Protein AF-A0A920M154-F1 (afdb_monomer_lite)

pLDDT: mean 77.94, std 19.0, range [40.56, 96.44]

Sequence (127 aa):
MVYSFGCSLEARLKKLGSHEGFVITILFWFVLGMIGSIPFVLSGITIVDSVFESISGVTTTGATVLTAIEDLPKSLLIYRQLLQWIGGMGLIILVVAIMPSFGIGGSQLFKMDAPGFDSSEKADAHH

Structure (mmCIF, N/CA/C/O backbone):
data_AF-A0A920M154-F1
#
_entry.id   AF-A0A920M154-F1
#
loop_
_atom_site.group_PDB
_atom_site.id
_atom_site.type_symbol
_atom_site.label_atom_id
_atom_site.label_alt_id
_atom_site.label_comp_id
_atom_site.label_asym_id
_atom_site.label_entity_id
_atom_site.label_seq_id
_atom_site.pdbx_PDB_ins_code
_atom_site.Cartn_x
_atom_site.Cartn_y
_atom_site.Cartn_z
_atom_site.occupancy
_atom_site.B_iso_or_equiv
_atom_site.auth_seq_id
_atom_site.auth_comp_id
_atom_site.auth_asym_id
_atom_site.auth_atom_id
_atom_site.pdbx_PDB_model_num
ATOM 1 N N . MET A 1 1 ? 31.863 -12.705 -9.657 1.00 47.53 1 MET A N 1
ATOM 2 C CA . MET A 1 1 ? 30.679 -13.594 -9.575 1.00 47.53 1 MET A CA 1
ATOM 3 C C . MET A 1 1 ? 29.347 -12.839 -9.468 1.00 47.53 1 MET A C 1
ATOM 5 O O . MET A 1 1 ? 28.371 -13.324 -10.014 1.00 47.53 1 MET A O 1
ATOM 9 N N . VAL A 1 2 ? 29.295 -11.636 -8.874 1.00 48.41 2 VAL A N 1
ATOM 10 C CA . VAL A 1 2 ? 28.068 -10.804 -8.780 1.00 48.41 2 VAL A CA 1
ATOM 11 C C . VAL A 1 2 ? 27.660 -10.164 -10.124 1.00 48.41 2 VAL A C 1
ATOM 13 O O . VAL A 1 2 ? 26.488 -10.169 -10.486 1.00 48.41 2 VAL A O 1
ATOM 16 N N . TYR A 1 3 ? 28.624 -9.711 -10.931 1.00 40.59 3 TYR A N 1
ATOM 17 C CA . TYR A 1 3 ? 28.349 -9.048 -12.219 1.00 40.59 3 TYR A CA 1
ATOM 18 C C . TYR A 1 3 ? 27.774 -9.972 -13.311 1.00 40.59 3 TYR A C 1
ATOM 20 O O . TYR A 1 3 ? 27.012 -9.524 -14.163 1.00 40.59 3 TYR A O 1
ATOM 28 N N . SER A 1 4 ? 28.083 -11.274 -13.271 1.00 48.00 4 SER A N 1
ATOM 29 C CA . SER A 1 4 ? 27.586 -12.239 -14.267 1.00 48.00 4 SER A CA 1
ATOM 30 C C . SER A 1 4 ? 26.103 -12.579 -14.077 1.00 48.00 4 SER A C 1
ATOM 32 O O . SER A 1 4 ? 25.434 -12.930 -15.046 1.00 48.00 4 SER A O 1
ATOM 34 N N . PHE A 1 5 ? 25.585 -12.464 -12.849 1.00 52.31 5 PHE A N 1
ATOM 35 C CA . PHE A 1 5 ? 24.160 -12.640 -12.554 1.00 52.31 5 PHE A CA 1
ATOM 36 C C . PHE A 1 5 ? 23.360 -11.376 -12.914 1.00 52.31 5 PHE A C 1
ATOM 38 O O . PHE A 1 5 ? 22.263 -11.479 -13.458 1.00 52.31 5 PHE A O 1
ATOM 45 N N . GLY A 1 6 ? 23.949 -10.188 -12.703 1.00 47.78 6 GLY A N 1
ATOM 46 C CA . GLY A 1 6 ? 23.370 -8.902 -13.113 1.00 47.78 6 GLY A CA 1
ATOM 47 C C . GLY A 1 6 ? 23.189 -8.779 -14.630 1.00 47.78 6 GLY A C 1
ATOM 48 O O . GLY A 1 6 ? 22.102 -8.451 -15.093 1.00 47.78 6 GLY A O 1
ATOM 49 N N . CYS A 1 7 ? 24.202 -9.166 -15.413 1.00 46.84 7 CYS A N 1
ATOM 50 C CA . CYS A 1 7 ? 24.151 -9.093 -16.879 1.00 46.84 7 CYS A CA 1
ATOM 51 C C . CYS A 1 7 ? 23.099 -10.046 -17.498 1.00 46.84 7 CYS A C 1
ATOM 53 O O . CYS A 1 7 ? 22.475 -9.730 -18.512 1.00 46.84 7 CYS A O 1
ATOM 55 N N . SER A 1 8 ? 22.840 -11.201 -16.867 1.00 46.69 8 SER A N 1
ATOM 56 C CA . SER A 1 8 ? 21.810 -12.149 -17.328 1.00 46.69 8 SER A CA 1
ATOM 57 C C . SER A 1 8 ? 20.381 -11.685 -17.008 1.00 46.69 8 SER A C 1
ATOM 59 O O . SER A 1 8 ? 19.454 -11.977 -17.767 1.00 46.69 8 SER A O 1
ATOM 61 N N . LEU A 1 9 ? 20.198 -10.920 -15.926 1.00 53.25 9 LEU A N 1
ATOM 62 C CA . LEU A 1 9 ? 18.915 -10.305 -15.581 1.00 53.25 9 LEU A CA 1
ATOM 63 C C . LEU A 1 9 ? 18.590 -9.128 -16.519 1.00 53.25 9 LEU A C 1
ATOM 65 O O . LEU A 1 9 ? 17.478 -9.049 -17.042 1.00 53.25 9 LEU A O 1
ATOM 69 N N . GLU A 1 10 ? 19.574 -8.276 -16.821 1.00 54.03 10 GLU A N 1
ATOM 70 C CA . GLU A 1 10 ? 19.424 -7.156 -17.765 1.00 54.03 10 GLU A CA 1
ATOM 71 C C . GLU A 1 10 ? 19.084 -7.626 -19.190 1.00 54.03 10 GLU A C 1
ATOM 73 O O . GLU A 1 10 ? 18.216 -7.052 -19.850 1.00 54.03 10 GLU A O 1
ATOM 78 N N . ALA A 1 11 ? 19.696 -8.719 -19.659 1.00 49.25 11 ALA A N 1
ATOM 79 C CA . ALA A 1 11 ? 19.425 -9.276 -20.986 1.00 49.25 11 ALA A CA 1
ATOM 80 C C . ALA A 1 11 ? 18.003 -9.857 -21.139 1.00 49.25 11 ALA A C 1
ATOM 82 O O . ALA A 1 11 ? 17.477 -9.884 -22.252 1.00 49.25 11 ALA A O 1
ATOM 83 N N . ARG A 1 12 ? 17.357 -10.294 -20.044 1.00 51.34 12 ARG A N 1
ATOM 84 C CA . ARG A 1 12 ? 15.963 -10.785 -20.056 1.00 51.34 12 ARG A CA 1
ATOM 85 C C . ARG A 1 12 ? 14.933 -9.656 -19.996 1.00 51.34 12 ARG A C 1
ATOM 87 O O . ARG A 1 12 ? 13.878 -9.784 -20.608 1.00 51.34 12 ARG A O 1
ATOM 94 N N . LEU A 1 13 ? 15.250 -8.546 -19.329 1.00 55.00 13 LEU A N 1
ATOM 95 C CA . LEU A 1 13 ? 14.399 -7.348 -19.295 1.00 55.00 13 LEU A CA 1
ATOM 96 C C . LEU A 1 13 ? 14.397 -6.593 -20.633 1.00 55.00 13 LEU A C 1
ATOM 98 O O . LEU A 1 13 ? 13.406 -5.959 -20.985 1.00 55.00 13 LEU A O 1
ATOM 102 N N . LYS A 1 14 ? 15.466 -6.733 -21.430 1.00 52.16 14 LYS A N 1
ATOM 103 C CA . LYS A 1 14 ? 15.644 -6.085 -22.743 1.00 52.16 14 LYS A CA 1
ATOM 104 C C . LYS A 1 14 ? 14.648 -6.536 -23.829 1.00 52.16 14 LYS A C 1
ATOM 106 O O . LYS A 1 14 ? 14.725 -6.064 -24.961 1.00 52.16 14 LYS A O 1
ATOM 111 N N . LYS A 1 15 ? 13.720 -7.444 -23.507 1.00 53.34 15 LYS A N 1
ATOM 112 C CA . LYS A 1 15 ? 12.686 -7.942 -24.424 1.00 53.34 15 LYS A CA 1
ATOM 113 C C . LYS A 1 15 ? 11.261 -7.799 -23.882 1.00 53.34 15 LYS A C 1
ATOM 115 O O . LYS A 1 15 ? 10.384 -8.502 -24.369 1.00 53.34 15 LYS A O 1
ATOM 120 N N . LEU A 1 16 ? 11.037 -6.924 -22.897 1.00 63.06 16 LEU A N 1
ATOM 121 C CA . LEU A 1 16 ? 9.684 -6.563 -22.484 1.00 63.06 16 LEU A CA 1
ATOM 122 C C . LEU A 1 16 ? 9.203 -5.346 -23.281 1.00 63.06 16 LEU A C 1
ATOM 124 O O . LEU A 1 16 ? 9.878 -4.317 -23.331 1.00 63.06 16 LEU A O 1
ATOM 128 N N . GLY A 1 17 ? 8.049 -5.466 -23.935 1.00 73.19 17 GLY A N 1
ATOM 129 C CA . GLY A 1 17 ? 7.420 -4.338 -24.626 1.00 73.19 17 GLY A CA 1
ATOM 130 C C . GLY A 1 17 ? 6.904 -3.293 -23.630 1.00 73.19 17 GLY A C 1
ATOM 131 O O . GLY A 1 17 ? 6.584 -3.623 -22.489 1.00 73.19 17 GLY A O 1
ATOM 132 N N . SER A 1 18 ? 6.745 -2.031 -24.048 1.00 77.00 18 SER A N 1
ATOM 133 C CA . SER A 1 18 ? 6.217 -0.958 -23.178 1.00 77.00 18 SER A CA 1
ATOM 134 C C . SER A 1 18 ? 4.863 -1.309 -22.536 1.00 77.00 18 SER A C 1
ATOM 136 O O . SER A 1 18 ? 4.584 -0.906 -21.410 1.00 77.00 18 SER A O 1
ATOM 138 N N . HIS A 1 19 ? 4.047 -2.112 -23.227 1.00 84.50 19 HIS A N 1
ATOM 139 C CA . HIS A 1 19 ? 2.772 -2.624 -22.723 1.00 84.50 19 HIS A CA 1
ATOM 140 C C . HIS A 1 19 ? 2.941 -3.591 -21.538 1.00 84.50 19 HIS A C 1
ATOM 142 O O . HIS A 1 19 ? 2.189 -3.523 -20.570 1.00 84.50 19 HIS A O 1
ATOM 148 N N . GLU A 1 20 ? 3.949 -4.463 -21.574 1.00 86.56 20 GLU A N 1
ATOM 149 C CA . GLU A 1 20 ? 4.200 -5.430 -20.500 1.00 86.56 20 GLU A CA 1
ATOM 150 C C . GLU A 1 20 ? 4.686 -4.720 -19.232 1.00 86.56 20 GLU A C 1
ATOM 152 O O . GLU A 1 20 ? 4.210 -5.031 -18.144 1.00 86.56 20 GLU A O 1
ATOM 157 N N . GLY A 1 21 ? 5.539 -3.697 -19.362 1.00 85.62 21 GLY A N 1
ATOM 158 C CA . GLY A 1 21 ? 5.965 -2.867 -18.227 1.00 85.62 21 GLY A CA 1
ATOM 159 C C . GLY A 1 21 ? 4.804 -2.135 -17.540 1.00 85.62 21 GLY A C 1
ATOM 160 O O . GLY A 1 21 ? 4.743 -2.073 -16.309 1.00 85.62 21 GLY A O 1
ATOM 161 N N . PHE A 1 22 ? 3.841 -1.638 -18.321 1.00 86.62 22 PHE A N 1
ATOM 162 C CA . PHE A 1 22 ? 2.636 -0.999 -17.787 1.00 86.62 22 PHE A CA 1
ATOM 163 C C . PHE A 1 22 ? 1.761 -1.986 -17.003 1.00 86.62 22 PHE A C 1
ATOM 165 O O . PHE A 1 22 ? 1.393 -1.715 -15.858 1.00 86.62 22 PHE A O 1
ATOM 172 N N . VAL A 1 23 ? 1.494 -3.164 -17.576 1.00 92.25 23 VAL A N 1
ATOM 173 C CA . VAL A 1 23 ? 0.714 -4.221 -16.912 1.00 92.25 23 VAL A CA 1
ATOM 174 C C . VAL A 1 23 ? 1.404 -4.695 -15.631 1.00 92.25 23 VAL A C 1
ATOM 176 O O . VAL A 1 23 ? 0.748 -4.817 -14.598 1.00 92.25 23 VAL A O 1
ATOM 179 N N . ILE A 1 24 ? 2.725 -4.901 -15.661 1.00 90.31 24 ILE A N 1
ATOM 180 C CA . ILE A 1 24 ? 3.506 -5.300 -14.481 1.00 90.31 24 ILE A CA 1
ATOM 181 C C . ILE A 1 24 ? 3.384 -4.253 -13.373 1.00 90.31 24 ILE A C 1
ATOM 183 O O . ILE A 1 24 ? 3.196 -4.617 -12.217 1.00 90.31 24 ILE A O 1
ATOM 187 N N . THR A 1 25 ? 3.435 -2.964 -13.717 1.00 90.19 25 THR A N 1
ATOM 188 C CA . THR A 1 25 ? 3.301 -1.879 -12.736 1.00 90.19 25 THR A CA 1
ATOM 189 C C . THR A 1 25 ? 1.929 -1.916 -12.064 1.00 90.19 25 THR A C 1
ATOM 191 O O . THR A 1 25 ? 1.852 -1.915 -10.839 1.00 90.19 25 THR A O 1
ATOM 194 N N . ILE A 1 26 ? 0.844 -2.021 -12.839 1.00 92.19 26 ILE A N 1
ATOM 195 C CA . ILE A 1 26 ? -0.519 -2.108 -12.288 1.00 92.19 26 ILE A CA 1
ATOM 196 C C . ILE A 1 26 ? -0.665 -3.329 -11.376 1.00 92.19 26 ILE A C 1
ATOM 198 O O . ILE A 1 26 ? -1.150 -3.208 -10.251 1.00 92.19 26 ILE A O 1
ATOM 202 N N . LEU A 1 27 ? -0.229 -4.501 -11.846 1.00 94.06 27 LEU A N 1
ATOM 203 C CA . LEU A 1 27 ? -0.323 -5.741 -11.078 1.00 94.06 27 LEU A CA 1
ATOM 204 C C . LEU A 1 27 ? 0.505 -5.682 -9.796 1.00 94.06 27 LEU A C 1
ATOM 206 O O . LEU A 1 27 ? 0.062 -6.181 -8.767 1.00 94.06 27 LEU A O 1
ATOM 210 N N . PHE A 1 28 ? 1.675 -5.048 -9.834 1.00 92.62 28 PHE A N 1
ATOM 211 C CA . PHE A 1 28 ? 2.527 -4.869 -8.667 1.00 92.62 28 PHE A CA 1
ATOM 212 C C . PHE A 1 28 ? 1.818 -4.078 -7.562 1.00 92.62 28 PHE A C 1
ATOM 214 O O . PHE A 1 28 ? 1.722 -4.559 -6.432 1.00 92.62 28 PHE A O 1
ATOM 221 N N . TRP A 1 29 ? 1.254 -2.912 -7.891 1.00 92.88 29 TRP A N 1
ATOM 222 C CA . TRP A 1 29 ? 0.509 -2.096 -6.925 1.00 92.88 29 TRP A CA 1
ATOM 223 C C . TRP A 1 29 ? -0.754 -2.799 -6.425 1.00 92.88 29 TRP A C 1
ATOM 225 O O . TRP A 1 29 ? -1.057 -2.749 -5.233 1.00 92.88 29 TRP A O 1
ATOM 235 N N . PHE A 1 30 ? -1.460 -3.506 -7.310 1.00 94.94 30 PHE A N 1
ATOM 236 C CA . PHE A 1 30 ? -2.641 -4.283 -6.944 1.00 94.94 30 PHE A CA 1
ATOM 237 C C . PHE A 1 30 ? -2.305 -5.405 -5.952 1.00 94.94 30 PHE A C 1
ATOM 239 O O . PHE A 1 30 ? -2.920 -5.500 -4.892 1.00 94.94 30 PHE A O 1
ATOM 246 N N . VAL A 1 31 ? -1.302 -6.235 -6.256 1.00 95.62 31 VAL A N 1
ATOM 247 C CA . VAL A 1 31 ? -0.890 -7.352 -5.394 1.00 95.62 31 VAL A CA 1
ATOM 248 C C . VAL A 1 31 ? -0.373 -6.844 -4.050 1.00 95.62 31 VAL A C 1
ATOM 250 O O . VAL A 1 31 ? -0.747 -7.398 -3.018 1.00 95.62 31 VAL A O 1
ATOM 253 N N . LEU A 1 32 ? 0.425 -5.771 -4.035 1.00 94.75 32 LEU A N 1
ATOM 254 C CA . LEU A 1 32 ? 0.861 -5.143 -2.786 1.00 94.75 32 LEU A CA 1
ATOM 255 C C . LEU A 1 32 ? -0.319 -4.652 -1.943 1.00 94.75 32 LEU A C 1
ATOM 257 O O . LEU A 1 32 ? -0.352 -4.926 -0.746 1.00 94.75 32 LEU A O 1
ATOM 261 N N . GLY A 1 33 ? -1.304 -3.990 -2.556 1.00 94.88 33 GLY A N 1
ATOM 262 C CA . GLY A 1 33 ? -2.527 -3.560 -1.875 1.00 94.88 33 GLY A CA 1
ATOM 263 C C . GLY A 1 33 ? -3.320 -4.737 -1.293 1.00 94.88 33 GLY A C 1
ATOM 264 O O . GLY A 1 33 ? -3.779 -4.682 -0.152 1.00 94.88 33 GLY A O 1
ATOM 265 N N . MET A 1 34 ? -3.423 -5.849 -2.023 1.00 96.06 34 MET A N 1
ATOM 266 C CA . MET A 1 34 ? -4.121 -7.046 -1.542 1.00 96.06 34 MET A CA 1
ATOM 267 C C . MET A 1 34 ? -3.377 -7.728 -0.387 1.00 96.06 34 MET A C 1
ATOM 269 O O . MET A 1 34 ? -3.993 -8.058 0.625 1.00 96.06 34 MET A O 1
ATOM 273 N N . ILE A 1 35 ? -2.056 -7.897 -0.488 1.00 95.94 35 ILE A N 1
ATOM 274 C CA . ILE A 1 35 ? -1.238 -8.489 0.584 1.00 95.94 35 ILE A CA 1
ATOM 275 C C . ILE A 1 35 ? -1.245 -7.589 1.825 1.00 95.94 35 ILE A C 1
ATOM 277 O O . ILE A 1 35 ? -1.381 -8.084 2.944 1.00 95.94 35 ILE A O 1
ATOM 281 N N . GLY A 1 36 ? -1.165 -6.270 1.637 1.00 93.88 36 GLY A N 1
ATOM 282 C CA . GLY A 1 36 ? -1.211 -5.302 2.730 1.00 93.88 36 GLY A CA 1
ATOM 283 C C . GLY A 1 36 ? -2.548 -5.278 3.482 1.00 93.88 36 GLY A C 1
ATOM 284 O O . GLY A 1 36 ? -2.615 -4.818 4.617 1.00 93.88 36 GLY A O 1
ATOM 285 N N . SER A 1 37 ? -3.621 -5.815 2.889 1.00 95.62 37 SER A N 1
ATOM 286 C CA . SER A 1 37 ? -4.929 -5.900 3.549 1.00 95.62 37 SER A CA 1
ATOM 287 C C . SER A 1 37 ? -5.009 -7.020 4.591 1.00 95.62 37 SER A C 1
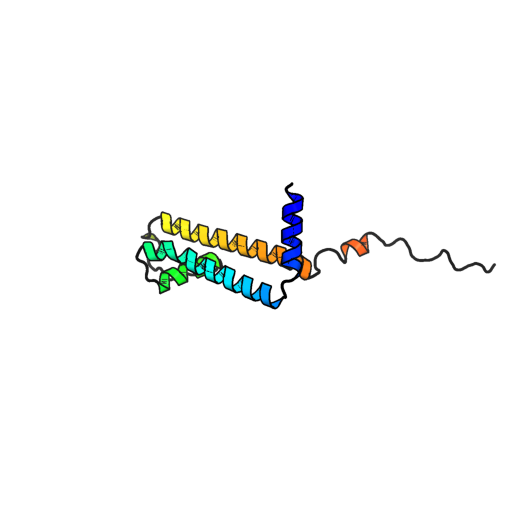ATOM 289 O O . SER A 1 37 ? -5.842 -6.956 5.494 1.00 95.62 37 SER A O 1
ATOM 291 N N . ILE A 1 38 ? -4.125 -8.025 4.514 1.00 95.12 38 ILE A N 1
ATOM 292 C CA . ILE A 1 38 ? -4.193 -9.238 5.343 1.00 95.12 38 ILE A CA 1
ATOM 293 C C . ILE A 1 38 ? -4.193 -8.910 6.845 1.00 95.12 38 ILE A C 1
ATOM 295 O O . ILE A 1 38 ? -5.074 -9.412 7.546 1.00 95.12 38 ILE A O 1
ATOM 299 N N . PRO A 1 39 ? -3.292 -8.060 7.379 1.00 92.38 39 PRO A N 1
ATOM 300 C CA . PRO A 1 39 ? -3.283 -7.771 8.813 1.00 92.38 39 PRO A CA 1
ATOM 301 C C . PRO A 1 39 ? -4.542 -7.041 9.293 1.00 92.38 39 PRO A C 1
ATOM 303 O O . PRO A 1 39 ? -4.974 -7.267 10.421 1.00 92.38 39 PRO A O 1
ATOM 306 N N . PHE A 1 40 ? -5.166 -6.221 8.440 1.00 92.62 40 PHE A N 1
ATOM 307 C CA . PHE A 1 40 ? -6.427 -5.548 8.759 1.00 92.62 40 PHE A CA 1
ATOM 308 C C . PHE A 1 40 ? -7.598 -6.536 8.806 1.00 92.62 40 PHE A C 1
ATOM 310 O O . PHE A 1 40 ? -8.368 -6.521 9.768 1.00 92.62 40 PHE A O 1
ATOM 317 N N . VAL A 1 41 ? -7.673 -7.473 7.856 1.00 94.31 41 VAL A N 1
ATOM 318 C CA . VAL A 1 41 ? -8.700 -8.530 7.863 1.00 94.31 41 VAL A CA 1
ATOM 319 C C . VAL A 1 41 ? -8.557 -9.417 9.102 1.00 94.31 41 VAL A C 1
ATOM 321 O O . VAL A 1 41 ? -9.542 -9.713 9.775 1.00 94.31 41 VAL A O 1
ATOM 324 N N . LEU A 1 42 ? -7.323 -9.792 9.460 1.00 92.31 42 LEU A N 1
ATOM 325 C CA . LEU A 1 42 ? -7.044 -10.576 10.670 1.00 92.31 42 LEU A CA 1
ATOM 326 C C . LEU A 1 42 ? -7.382 -9.823 11.965 1.00 92.31 42 LEU A C 1
ATOM 328 O O . LEU A 1 42 ? -7.624 -10.456 12.990 1.00 92.31 42 LEU A O 1
ATOM 332 N N . SER A 1 43 ? -7.426 -8.490 11.925 1.00 88.12 43 SER A N 1
ATOM 333 C CA . SER A 1 43 ? -7.828 -7.656 13.061 1.00 88.12 43 SER A CA 1
ATOM 334 C C . SER A 1 43 ? -9.344 -7.491 13.225 1.00 88.12 43 SER A C 1
ATOM 336 O O . SER A 1 43 ? -9.781 -6.827 14.160 1.00 88.12 43 SER A O 1
ATOM 338 N N . GLY A 1 44 ? -10.149 -8.112 12.354 1.00 88.69 44 GLY A N 1
ATOM 339 C CA . GLY A 1 44 ? -11.613 -8.092 12.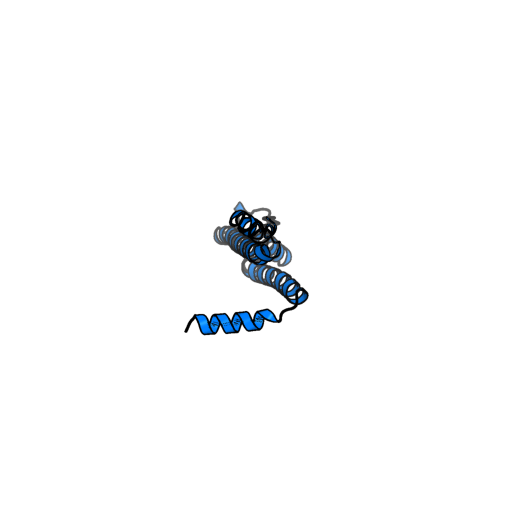434 1.00 88.69 44 GLY A CA 1
ATOM 340 C C . GLY A 1 44 ? -12.282 -6.926 11.699 1.00 88.69 44 GLY A C 1
ATOM 341 O O . GLY A 1 44 ? -13.488 -6.736 11.838 1.00 88.69 44 GLY A O 1
ATOM 342 N N . ILE A 1 45 ? -11.526 -6.156 10.911 1.00 90.81 45 ILE A N 1
ATOM 343 C CA . ILE A 1 45 ? -12.063 -5.103 10.041 1.00 90.81 45 ILE A CA 1
ATOM 344 C C . ILE A 1 45 ? -12.750 -5.762 8.834 1.00 90.81 45 ILE A C 1
ATOM 346 O O . ILE A 1 45 ? -12.341 -6.834 8.379 1.00 90.81 45 ILE A O 1
ATOM 350 N N . THR A 1 46 ? -13.805 -5.138 8.297 1.00 94.00 46 THR A N 1
ATOM 351 C CA . THR A 1 46 ? -14.484 -5.675 7.109 1.00 94.00 46 THR A CA 1
ATOM 352 C C . THR A 1 46 ? -13.499 -5.801 5.942 1.00 94.00 46 THR A C 1
ATOM 354 O O . THR A 1 46 ? -12.528 -5.049 5.841 1.00 94.00 46 THR A O 1
ATOM 357 N N . ILE A 1 47 ? -13.722 -6.762 5.042 1.00 94.38 47 ILE A N 1
ATOM 358 C CA . ILE A 1 47 ? -12.812 -6.993 3.906 1.00 94.38 47 ILE A CA 1
ATOM 359 C C . ILE A 1 47 ? -12.700 -5.732 3.038 1.00 94.38 47 ILE A C 1
ATOM 361 O O . ILE A 1 47 ? -11.605 -5.375 2.612 1.00 94.38 47 ILE A O 1
ATOM 365 N N . VAL A 1 48 ? -13.820 -5.040 2.813 1.00 95.38 48 VAL A N 1
ATOM 366 C CA . VAL A 1 48 ? -13.866 -3.820 1.997 1.00 95.38 48 VAL A CA 1
ATOM 367 C C . VAL A 1 48 ? -13.049 -2.705 2.648 1.00 95.38 48 VAL A C 1
ATOM 369 O O . VAL A 1 48 ? -12.197 -2.118 1.984 1.00 95.38 48 VAL A O 1
ATOM 372 N N . ASP A 1 49 ? -13.235 -2.474 3.948 1.00 93.94 49 ASP A N 1
ATOM 373 C CA . ASP A 1 49 ? -12.512 -1.426 4.675 1.00 93.94 49 ASP A CA 1
ATOM 374 C C . ASP A 1 49 ? -11.018 -1.757 4.804 1.00 93.94 49 ASP A C 1
ATOM 376 O O . ASP A 1 49 ? -10.165 -0.881 4.679 1.00 93.94 49 ASP A O 1
ATOM 380 N N . SER A 1 50 ? -10.684 -3.039 4.980 1.00 95.06 50 SER A N 1
ATOM 381 C CA . SER A 1 50 ? -9.304 -3.533 5.061 1.00 95.06 50 SER A CA 1
ATOM 382 C C . SER A 1 50 ? -8.540 -3.330 3.755 1.00 95.06 50 SER A C 1
ATOM 384 O O . SER A 1 50 ? -7.381 -2.911 3.754 1.00 95.06 50 SER A O 1
ATOM 386 N N . VAL A 1 51 ? -9.186 -3.636 2.627 1.00 96.12 51 VAL A N 1
ATOM 387 C CA . VAL A 1 51 ? -8.617 -3.412 1.295 1.00 96.12 51 VAL A CA 1
ATOM 388 C C . VAL A 1 51 ? -8.498 -1.916 1.020 1.00 96.12 51 VAL A C 1
ATOM 390 O O . VAL A 1 51 ? -7.467 -1.486 0.507 1.00 96.12 51 VAL A O 1
ATOM 393 N N . PHE A 1 52 ? -9.495 -1.116 1.408 1.00 95.81 52 PHE A N 1
ATOM 394 C CA . PHE A 1 52 ? -9.439 0.337 1.265 1.00 95.81 52 PHE A CA 1
ATOM 395 C C . PHE A 1 52 ? -8.266 0.948 2.046 1.00 95.81 52 PHE A C 1
ATOM 397 O O . PHE A 1 52 ? -7.478 1.686 1.458 1.00 95.81 52 PHE A O 1
ATOM 404 N N . GLU A 1 53 ? -8.104 0.608 3.330 1.00 95.25 53 GLU A N 1
ATOM 405 C CA . GLU A 1 53 ? -6.985 1.092 4.157 1.00 95.25 53 GLU A CA 1
ATOM 406 C C . GLU A 1 53 ? -5.625 0.656 3.614 1.00 95.25 53 GLU A C 1
ATOM 408 O O . GLU A 1 53 ? -4.667 1.430 3.615 1.00 95.25 53 GLU A O 1
ATOM 413 N N . SER A 1 54 ? -5.519 -0.583 3.133 1.00 96.44 54 SER A N 1
ATOM 414 C CA . SER A 1 54 ? -4.264 -1.070 2.571 1.00 96.44 54 SER A CA 1
ATOM 415 C C . SER A 1 54 ? -3.903 -0.346 1.279 1.00 96.44 54 SER A C 1
ATOM 417 O O . SER A 1 54 ? -2.778 0.135 1.139 1.00 96.44 54 SER A O 1
ATOM 419 N N . ILE A 1 55 ? -4.855 -0.219 0.348 1.00 95.81 55 ILE A N 1
ATOM 420 C CA . ILE A 1 55 ? -4.632 0.489 -0.914 1.00 95.81 55 ILE A CA 1
ATOM 421 C C . ILE A 1 55 ? -4.280 1.947 -0.627 1.00 95.81 55 ILE A C 1
ATOM 423 O O . ILE A 1 55 ? -3.267 2.410 -1.139 1.00 95.81 55 ILE A O 1
ATOM 427 N N . SER A 1 56 ? -5.033 2.644 0.233 1.00 96.06 56 SER A N 1
ATOM 428 C CA . SER A 1 56 ? -4.765 4.051 0.557 1.00 96.06 56 SER A CA 1
ATOM 429 C C . SER A 1 56 ? -3.398 4.260 1.219 1.00 96.06 56 SER A C 1
ATOM 431 O O . SER A 1 56 ? -2.744 5.280 0.976 1.00 96.06 56 SER A O 1
ATOM 433 N N . GLY A 1 57 ? -2.955 3.303 2.042 1.00 94.94 57 GLY A N 1
ATOM 434 C CA . GLY A 1 57 ? -1.635 3.288 2.658 1.00 94.94 57 GLY A CA 1
ATOM 435 C C . GLY A 1 57 ? -0.532 3.070 1.626 1.00 94.94 57 GLY A C 1
ATOM 436 O O . GLY A 1 57 ? 0.362 3.903 1.504 1.00 94.94 57 GLY A O 1
ATOM 437 N N . VAL A 1 58 ? -0.620 1.994 0.841 1.00 95.88 58 VAL A N 1
ATOM 438 C CA . VAL A 1 58 ? 0.385 1.619 -0.167 1.00 95.88 58 VAL A CA 1
ATOM 439 C C . VAL A 1 58 ? 0.502 2.665 -1.279 1.00 95.88 58 VAL A C 1
ATOM 441 O O . VAL A 1 58 ? 1.601 2.927 -1.748 1.00 95.88 58 VAL A O 1
ATOM 444 N N . THR A 1 59 ? -0.583 3.324 -1.686 1.00 94.19 59 THR A N 1
ATOM 445 C CA . THR A 1 59 ? -0.522 4.411 -2.681 1.00 94.19 59 THR A CA 1
ATOM 446 C C . THR A 1 59 ? -0.165 5.764 -2.072 1.00 94.19 59 THR A C 1
ATOM 448 O O . THR A 1 59 ? -0.185 6.774 -2.773 1.00 94.19 59 THR A O 1
ATOM 451 N N . THR A 1 60 ? 0.162 5.818 -0.776 1.00 93.94 60 THR A N 1
ATOM 452 C CA . THR A 1 60 ? 0.472 7.049 -0.023 1.00 93.94 60 THR A CA 1
ATOM 453 C C . THR A 1 60 ? -0.640 8.104 -0.050 1.00 93.94 60 THR A C 1
ATOM 455 O O . THR A 1 60 ? -0.397 9.281 0.189 1.00 93.94 60 THR A O 1
ATOM 458 N N . THR A 1 61 ? -1.882 7.694 -0.314 1.00 94.31 61 THR A N 1
ATOM 459 C CA . THR A 1 61 ? -3.051 8.584 -0.311 1.00 94.31 61 THR A CA 1
ATOM 460 C C . THR A 1 61 ? -3.417 9.011 1.106 1.00 94.31 61 THR A C 1
ATOM 462 O 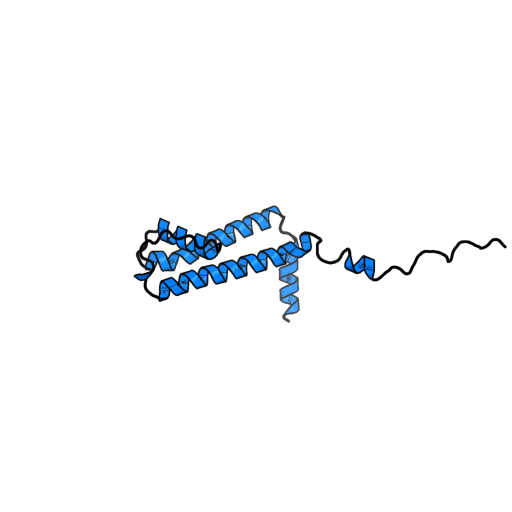O . THR A 1 61 ? -3.854 10.138 1.315 1.00 94.31 61 THR A O 1
ATOM 465 N N . GLY A 1 62 ? -3.262 8.109 2.082 1.00 88.94 62 GLY A N 1
ATOM 466 C CA . GLY A 1 62 ? -3.542 8.401 3.492 1.00 88.94 62 GLY A CA 1
ATOM 467 C C . GLY A 1 62 ? -5.019 8.644 3.820 1.00 88.94 62 GLY A C 1
ATOM 468 O O . GLY A 1 62 ? -5.323 9.156 4.894 1.00 88.94 62 GLY A O 1
ATOM 469 N N . ALA A 1 63 ? -5.935 8.272 2.922 1.00 92.38 63 ALA A N 1
ATOM 470 C CA . ALA A 1 63 ? -7.370 8.283 3.187 1.00 92.38 63 ALA A CA 1
ATOM 471 C C . ALA A 1 63 ? -7.753 7.156 4.153 1.00 92.38 63 ALA A C 1
ATOM 473 O O . ALA A 1 63 ? -7.151 6.082 4.119 1.00 92.38 63 ALA A O 1
ATOM 474 N N . THR A 1 64 ? -8.776 7.384 4.978 1.00 92.56 64 THR A N 1
ATOM 475 C CA . THR A 1 64 ? -9.205 6.408 5.980 1.00 92.56 64 THR A CA 1
ATOM 476 C C . THR A 1 64 ? -10.718 6.271 6.064 1.00 92.56 64 THR A C 1
ATOM 478 O O . THR A 1 64 ? -11.434 7.265 5.966 1.00 92.56 64 THR A O 1
ATOM 481 N N . VAL A 1 65 ? -11.189 5.036 6.234 1.00 92.50 65 VAL A N 1
ATOM 482 C CA . VAL A 1 65 ? -12.607 4.700 6.489 1.00 92.50 65 VAL A CA 1
ATOM 483 C C . VAL A 1 65 ? -12.859 4.340 7.954 1.00 92.50 65 VAL A C 1
ATOM 485 O O . VAL A 1 65 ? -14.004 4.217 8.381 1.00 92.50 65 VAL A O 1
ATOM 488 N N . LEU A 1 66 ? -11.792 4.201 8.743 1.00 88.06 66 LEU A N 1
ATOM 489 C CA . LEU A 1 66 ? -11.859 3.892 10.165 1.00 88.06 66 LEU A CA 1
ATOM 490 C C . LEU A 1 66 ? -12.214 5.158 10.957 1.00 88.06 66 LEU A C 1
ATOM 492 O O . LEU A 1 66 ? -11.498 6.155 10.905 1.00 88.06 66 LEU A O 1
ATOM 496 N N . THR A 1 67 ? -13.314 5.123 11.707 1.00 82.06 67 THR A N 1
ATOM 497 C CA . THR A 1 67 ? -13.850 6.289 12.434 1.00 82.06 67 THR A CA 1
ATOM 498 C C . THR A 1 67 ? -13.257 6.476 13.834 1.00 82.06 67 THR A C 1
ATOM 500 O O . THR A 1 67 ? -13.206 7.602 14.317 1.00 82.06 67 THR A O 1
ATOM 503 N N . ALA A 1 68 ? -12.765 5.405 14.467 1.00 79.44 68 ALA A N 1
ATOM 504 C CA . ALA A 1 68 ? -12.198 5.412 15.822 1.00 79.44 68 ALA A CA 1
ATOM 505 C C . ALA A 1 68 ? -10.726 4.958 15.823 1.00 79.44 68 ALA A C 1
ATOM 507 O O . ALA A 1 68 ? -10.356 3.952 16.421 1.00 79.44 68 ALA A O 1
ATOM 508 N N . ILE A 1 69 ? -9.870 5.686 15.100 1.00 79.50 69 ILE A N 1
ATOM 509 C CA . ILE A 1 69 ? -8.443 5.344 14.930 1.00 79.50 69 ILE A CA 1
ATOM 510 C C . ILE A 1 69 ? -7.689 5.347 16.269 1.00 79.50 69 ILE A C 1
ATOM 512 O O . ILE A 1 69 ? -6.738 4.592 16.447 1.00 79.50 69 ILE A O 1
ATOM 516 N N . GLU A 1 70 ? -8.121 6.174 17.216 1.00 78.50 70 GLU A N 1
ATOM 517 C CA . GLU A 1 70 ? -7.506 6.319 18.539 1.00 78.50 70 GLU A CA 1
ATOM 518 C C . GLU A 1 70 ? -7.682 5.070 19.417 1.00 78.50 70 GLU A C 1
ATOM 520 O O . GLU A 1 70 ? -6.824 4.787 20.255 1.00 78.50 70 GLU A O 1
ATOM 525 N N . ASP A 1 71 ? -8.730 4.282 19.159 1.00 81.38 71 ASP A N 1
ATOM 526 C CA . ASP A 1 71 ? -9.031 3.037 19.871 1.00 81.38 71 ASP A CA 1
ATOM 527 C C . ASP A 1 71 ? -8.378 1.806 19.220 1.00 81.38 71 ASP A C 1
ATOM 529 O O . ASP A 1 71 ? -8.423 0.701 19.772 1.00 81.38 71 ASP A O 1
ATOM 533 N N . LEU A 1 72 ? -7.751 1.962 18.045 1.00 84.00 72 LEU A N 1
ATOM 534 C CA . LEU A 1 72 ? -7.051 0.859 17.393 1.00 84.00 72 LEU A CA 1
ATOM 535 C C . LEU A 1 72 ? -5.761 0.494 18.149 1.00 84.00 72 LEU A C 1
ATOM 537 O O . LEU A 1 72 ? -5.041 1.361 18.654 1.00 84.00 72 LEU A O 1
ATOM 541 N N . PRO A 1 73 ? -5.386 -0.799 18.168 1.00 88.00 73 PRO A N 1
ATOM 542 C CA . PRO A 1 73 ? -4.126 -1.220 18.757 1.00 88.00 73 PRO A CA 1
ATOM 543 C C . PRO A 1 73 ? -2.947 -0.520 18.067 1.00 88.00 73 PRO A C 1
ATOM 545 O O . PRO A 1 73 ? -2.869 -0.444 16.839 1.00 88.00 73 PRO A O 1
ATOM 548 N N . LYS A 1 74 ? -1.975 -0.062 18.866 1.00 89.69 74 LYS A N 1
ATOM 549 C CA . LYS A 1 74 ? -0.787 0.672 18.384 1.00 89.69 74 LYS A CA 1
ATOM 550 C C . LYS A 1 74 ? -0.016 -0.064 17.280 1.00 89.69 74 LYS A C 1
ATOM 552 O O . LYS A 1 74 ? 0.611 0.580 16.444 1.00 89.69 74 LYS A O 1
ATOM 557 N N . SER A 1 75 ? -0.073 -1.396 17.255 1.00 91.31 75 SER A N 1
ATOM 558 C CA . SER A 1 75 ? 0.517 -2.219 16.196 1.00 91.31 75 SER A CA 1
ATOM 559 C C . SER A 1 75 ? -0.092 -1.941 14.818 1.00 91.31 75 SER A C 1
ATOM 561 O O . SER A 1 75 ? 0.654 -1.821 13.849 1.00 91.31 75 SER A O 1
ATOM 563 N N . LEU A 1 76 ? -1.418 -1.780 14.720 1.00 90.44 76 LEU A N 1
ATOM 564 C CA . LEU A 1 76 ? -2.093 -1.433 13.464 1.00 90.44 76 LEU A CA 1
ATOM 565 C C . LEU A 1 76 ? -1.791 0.001 13.040 1.00 90.44 76 LEU A C 1
ATOM 567 O O . LEU A 1 76 ? -1.612 0.257 11.854 1.00 90.44 76 LEU A O 1
ATOM 571 N N . LEU A 1 77 ? -1.683 0.926 13.994 1.00 91.19 77 LEU A N 1
ATOM 572 C CA . LEU A 1 77 ? -1.294 2.305 13.695 1.00 91.19 77 LEU A CA 1
ATOM 573 C C . LEU A 1 77 ? 0.100 2.354 13.059 1.00 91.19 77 LEU A C 1
ATOM 575 O O . LEU A 1 77 ? 0.259 2.912 11.980 1.00 91.19 77 LEU A O 1
ATOM 579 N N . ILE A 1 78 ? 1.084 1.675 13.656 1.00 93.44 78 ILE A N 1
ATOM 580 C CA . ILE A 1 78 ? 2.433 1.569 13.079 1.00 93.44 78 ILE A CA 1
ATOM 581 C C . ILE A 1 78 ? 2.389 0.889 11.708 1.00 93.44 78 ILE A C 1
ATOM 583 O O . ILE A 1 78 ? 3.063 1.335 10.782 1.00 93.44 78 ILE A O 1
ATOM 587 N N . TYR A 1 79 ? 1.580 -0.160 11.552 1.00 94.25 79 TYR A N 1
ATOM 588 C CA . TYR A 1 79 ? 1.437 -0.852 10.275 1.00 94.25 79 TYR A CA 1
ATOM 589 C C . TYR A 1 79 ? 0.955 0.077 9.151 1.00 94.25 79 TYR A C 1
ATOM 591 O O . TYR A 1 79 ? 1.498 0.033 8.050 1.00 94.25 79 TYR A O 1
ATOM 599 N N . ARG A 1 80 ? 0.019 0.991 9.433 1.00 92.69 80 ARG A N 1
ATOM 600 C CA . ARG A 1 80 ? -0.438 2.002 8.463 1.00 92.69 80 ARG A CA 1
ATOM 601 C C . ARG A 1 80 ? 0.691 2.933 8.025 1.00 92.69 80 ARG A C 1
ATOM 603 O O . ARG A 1 80 ? 0.872 3.144 6.826 1.00 92.69 80 ARG A O 1
ATOM 610 N N . GLN A 1 81 ? 1.490 3.436 8.969 1.00 94.31 81 GLN A N 1
ATOM 611 C CA . GLN A 1 81 ? 2.684 4.223 8.639 1.00 94.31 81 GLN A CA 1
ATOM 612 C C . GLN A 1 81 ? 3.705 3.412 7.826 1.00 94.31 81 GLN A C 1
ATOM 614 O O . GLN A 1 81 ? 4.315 3.949 6.904 1.00 94.31 81 GLN A O 1
ATOM 619 N N . LEU A 1 82 ? 3.875 2.120 8.120 1.00 95.31 82 LEU A N 1
ATOM 620 C CA . LEU A 1 82 ? 4.763 1.244 7.353 1.00 95.31 82 LEU A CA 1
ATOM 621 C C . LEU A 1 82 ? 4.272 1.041 5.916 1.00 95.31 82 LEU A C 1
ATOM 623 O O . LEU A 1 82 ? 5.090 1.069 5.001 1.00 95.31 82 LEU A O 1
ATOM 627 N N . LEU A 1 83 ? 2.963 0.892 5.692 1.00 95.25 83 LEU A N 1
ATOM 628 C CA . LEU A 1 83 ? 2.401 0.797 4.341 1.00 95.25 83 LEU A CA 1
ATOM 629 C C . LEU A 1 83 ? 2.658 2.066 3.524 1.00 95.25 83 LEU A C 1
ATOM 631 O O . LEU A 1 83 ? 3.077 1.965 2.373 1.00 95.25 83 LEU A O 1
ATOM 635 N N . GLN A 1 84 ? 2.495 3.245 4.131 1.00 95.44 84 GLN A N 1
ATOM 636 C CA . GLN A 1 84 ? 2.847 4.517 3.489 1.00 95.44 84 GLN A CA 1
ATOM 637 C C . GLN A 1 84 ? 4.341 4.629 3.206 1.00 95.44 84 GLN A C 1
ATOM 639 O O . GLN A 1 84 ? 4.738 5.113 2.149 1.00 95.44 84 GLN A O 1
ATOM 644 N N . TRP A 1 85 ? 5.182 4.156 4.121 1.00 95.00 85 TRP A N 1
ATOM 645 C CA . TRP A 1 85 ? 6.624 4.169 3.921 1.00 95.00 85 TRP A CA 1
ATOM 646 C C . TRP A 1 85 ? 7.048 3.256 2.760 1.00 95.00 85 TRP A C 1
ATOM 648 O O . TRP A 1 85 ? 7.804 3.677 1.884 1.00 95.00 85 TRP A O 1
ATOM 658 N N . ILE A 1 86 ? 6.498 2.038 2.695 1.00 94.50 86 ILE A N 1
ATOM 659 C CA . ILE A 1 86 ? 6.713 1.095 1.586 1.00 94.50 86 ILE A CA 1
ATOM 660 C C . ILE A 1 86 ? 6.207 1.693 0.268 1.00 94.50 86 ILE A C 1
ATOM 662 O O . ILE A 1 86 ? 6.910 1.646 -0.742 1.00 94.50 86 ILE A O 1
ATOM 666 N N . GLY A 1 87 ? 5.020 2.298 0.288 1.00 93.12 87 GLY A N 1
ATOM 667 C CA . GLY A 1 87 ? 4.430 2.989 -0.852 1.00 93.12 87 GLY A CA 1
ATOM 668 C C . GLY A 1 87 ? 5.298 4.121 -1.390 1.00 93.12 87 GLY A C 1
ATOM 669 O O . GLY A 1 87 ? 5.582 4.185 -2.587 1.00 93.12 87 GLY A O 1
ATOM 670 N N . GLY A 1 88 ? 5.788 4.978 -0.492 1.00 93.62 88 GLY A N 1
ATOM 671 C CA . GLY A 1 88 ? 6.659 6.100 -0.831 1.00 93.62 88 GLY A CA 1
ATOM 672 C C . GLY A 1 88 ? 7.969 5.638 -1.465 1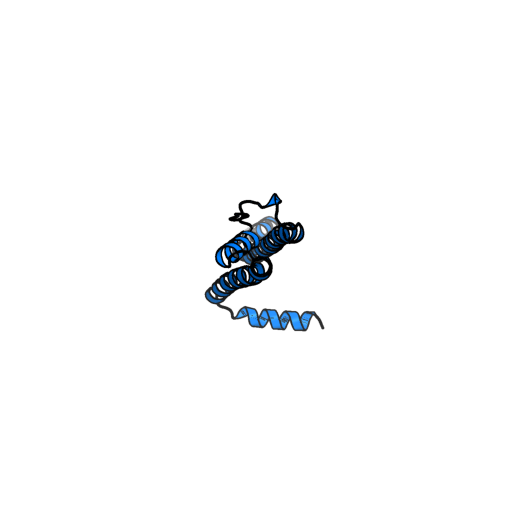.00 93.62 88 GLY A C 1
ATOM 673 O O . GLY A 1 88 ? 8.378 6.176 -2.494 1.00 93.62 88 GLY A O 1
ATOM 674 N N . MET A 1 89 ? 8.587 4.585 -0.922 1.00 93.62 89 MET A N 1
ATOM 675 C CA . MET A 1 89 ? 9.784 3.984 -1.520 1.00 93.62 89 MET A CA 1
ATOM 676 C C . MET A 1 89 ? 9.499 3.397 -2.909 1.00 93.62 89 MET A C 1
ATOM 678 O O . MET A 1 89 ? 10.288 3.604 -3.832 1.00 93.62 89 MET A O 1
ATOM 682 N N . GLY A 1 90 ? 8.359 2.724 -3.092 1.00 90.94 90 GLY A N 1
ATOM 683 C CA . GLY A 1 90 ? 7.932 2.198 -4.392 1.00 90.94 90 GLY A CA 1
ATOM 684 C C . GLY A 1 90 ? 7.749 3.292 -5.449 1.00 90.94 90 GLY A C 1
ATOM 685 O O . GLY A 1 90 ? 8.208 3.144 -6.583 1.00 90.94 90 GLY A O 1
ATOM 686 N N . LEU A 1 91 ? 7.146 4.422 -5.068 1.00 91.19 91 LEU A N 1
ATOM 687 C CA . LEU A 1 91 ? 6.956 5.566 -5.958 1.00 91.19 91 LEU A CA 1
ATOM 688 C C . LEU A 1 91 ? 8.292 6.228 -6.334 1.00 91.19 91 LEU A C 1
ATOM 690 O O . LEU A 1 91 ? 8.508 6.537 -7.504 1.00 91.19 91 LEU A O 1
ATOM 694 N N . ILE A 1 92 ? 9.214 6.400 -5.378 1.00 92.25 92 ILE A N 1
ATOM 695 C CA . ILE A 1 92 ? 10.554 6.953 -5.644 1.00 92.25 92 ILE A CA 1
ATOM 696 C C . ILE A 1 92 ? 11.307 6.082 -6.654 1.00 92.25 92 ILE A C 1
ATOM 698 O O . ILE A 1 92 ? 11.863 6.607 -7.619 1.00 92.25 92 ILE A O 1
ATOM 702 N N . ILE A 1 93 ? 11.295 4.758 -6.469 1.00 90.81 93 ILE A N 1
ATOM 703 C CA . ILE A 1 93 ? 11.947 3.820 -7.393 1.00 90.81 93 ILE A CA 1
ATOM 704 C C . ILE A 1 93 ? 11.342 3.942 -8.795 1.00 90.81 93 ILE A C 1
ATOM 706 O O . ILE A 1 93 ? 12.087 3.998 -9.772 1.00 90.81 93 ILE A O 1
ATOM 710 N N . LEU A 1 94 ? 10.012 4.037 -8.903 1.00 88.88 94 LEU A N 1
ATOM 711 C CA . LEU A 1 94 ? 9.328 4.215 -10.184 1.00 88.88 94 LEU A CA 1
ATOM 712 C C . LEU A 1 94 ? 9.747 5.521 -10.874 1.00 88.88 94 LEU A C 1
ATOM 714 O O . LEU A 1 94 ? 10.093 5.513 -12.054 1.00 88.88 94 LEU A O 1
ATOM 718 N N . VAL A 1 95 ? 9.762 6.636 -10.141 1.00 89.00 95 VAL A N 1
ATOM 719 C CA . VAL A 1 95 ? 10.170 7.942 -10.676 1.00 89.00 95 VAL A CA 1
ATOM 720 C C . VAL A 1 95 ? 11.618 7.901 -11.160 1.00 89.00 95 VAL A C 1
ATOM 722 O O . VAL A 1 95 ? 11.888 8.312 -12.286 1.00 89.00 95 VAL A O 1
ATOM 725 N N . VAL A 1 96 ? 12.543 7.360 -10.362 1.00 88.44 96 VAL A N 1
ATOM 726 C CA . VAL A 1 96 ? 13.963 7.235 -10.734 1.00 88.44 96 VAL A CA 1
ATOM 727 C C . VAL A 1 96 ? 14.152 6.303 -11.933 1.00 88.44 96 VAL A C 1
ATOM 729 O O . VAL A 1 96 ? 14.980 6.591 -12.792 1.00 88.44 96 VAL A O 1
ATOM 732 N N . ALA A 1 97 ? 13.374 5.224 -12.043 1.00 85.38 97 ALA A N 1
ATOM 733 C CA . ALA A 1 97 ? 13.444 4.305 -13.178 1.00 85.38 97 ALA A CA 1
ATOM 734 C C . ALA A 1 97 ? 12.990 4.954 -14.498 1.00 85.38 97 ALA A C 1
ATOM 736 O O . ALA A 1 97 ? 13.561 4.668 -15.551 1.00 85.38 97 ALA A O 1
ATOM 737 N N . ILE A 1 98 ? 11.983 5.835 -14.459 1.00 82.44 98 ILE A N 1
ATOM 738 C CA . ILE A 1 98 ? 11.452 6.492 -15.665 1.00 82.44 98 ILE A CA 1
ATOM 739 C C . ILE A 1 98 ? 12.194 7.807 -15.973 1.00 82.44 98 ILE A C 1
ATOM 741 O O . ILE A 1 98 ? 12.275 8.205 -17.133 1.00 82.44 98 ILE A O 1
ATOM 745 N N . MET A 1 99 ? 12.803 8.460 -14.979 1.00 84.38 99 MET A N 1
ATOM 746 C CA . MET A 1 99 ? 13.517 9.740 -15.122 1.00 84.38 99 MET A CA 1
ATOM 747 C C . MET A 1 99 ? 14.504 9.801 -16.313 1.00 84.38 99 MET A C 1
ATOM 749 O O . MET A 1 99 ? 14.458 10.795 -17.043 1.00 84.38 99 MET A O 1
ATOM 753 N N . PRO A 1 100 ? 15.329 8.771 -16.606 1.00 75.44 100 PRO A N 1
ATOM 754 C CA . PRO A 1 100 ? 16.213 8.775 -17.776 1.00 75.44 100 PRO A CA 1
ATOM 755 C C . PRO A 1 100 ? 15.465 8.868 -19.114 1.00 75.44 100 PRO A C 1
ATOM 757 O O . PRO A 1 100 ? 15.965 9.464 -20.065 1.00 75.44 100 PRO A O 1
ATOM 760 N N . SER A 1 101 ? 14.253 8.312 -19.185 1.00 75.31 101 SER A N 1
ATOM 761 C CA . SER A 1 101 ? 13.440 8.258 -20.407 1.00 75.31 101 SER A CA 1
ATOM 762 C C . SER A 1 101 ? 12.791 9.602 -20.755 1.00 75.31 101 SER A C 1
ATOM 764 O O . SER A 1 101 ? 12.463 9.834 -21.915 1.00 75.31 101 SER A O 1
ATOM 766 N N . PHE A 1 10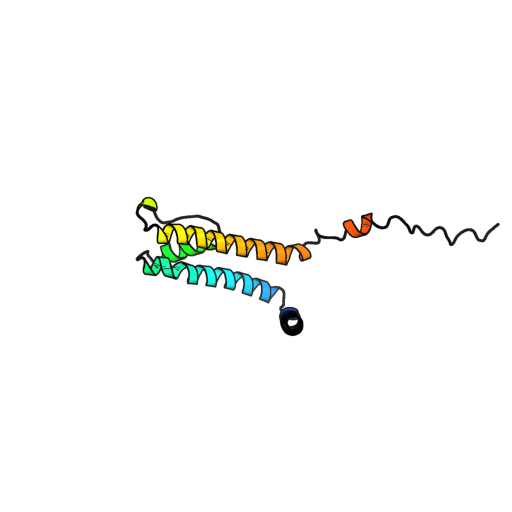2 ? 12.644 10.513 -19.786 1.00 69.69 102 PHE A N 1
ATOM 767 C CA . PHE A 1 102 ? 12.108 11.863 -20.007 1.00 69.69 102 PHE A CA 1
ATOM 768 C C . PHE A 1 102 ? 13.150 12.868 -20.532 1.00 69.69 102 PHE A C 1
ATOM 770 O O . PHE A 1 102 ? 12.825 14.032 -20.748 1.00 69.69 102 PHE A O 1
ATOM 777 N N . GLY A 1 103 ? 14.401 12.450 -20.764 1.00 61.94 103 GLY A N 1
ATOM 778 C CA . GLY A 1 103 ? 15.409 13.275 -21.444 1.00 61.94 103 GLY A CA 1
ATOM 779 C C . GLY A 1 103 ? 15.957 14.463 -20.639 1.00 61.94 103 GLY A C 1
ATOM 780 O O . GLY A 1 103 ? 16.734 15.248 -21.176 1.00 61.94 103 GLY A O 1
ATOM 781 N N . ILE A 1 104 ? 15.616 14.585 -19.351 1.00 64.12 104 ILE A N 1
ATOM 782 C CA . ILE A 1 104 ? 15.995 15.722 -18.484 1.00 64.12 104 ILE A CA 1
ATOM 783 C C . ILE A 1 104 ? 17.449 15.613 -17.949 1.00 64.12 104 ILE A C 1
ATOM 785 O O . ILE A 1 104 ? 17.932 16.495 -17.250 1.00 64.12 104 ILE A O 1
ATOM 789 N N . GLY A 1 105 ? 18.207 14.569 -18.310 1.00 59.69 105 GLY A N 1
ATOM 790 C CA . GLY A 1 105 ? 19.429 14.192 -17.581 1.00 59.69 105 GLY A CA 1
ATOM 791 C C . GLY A 1 105 ? 20.809 14.462 -18.201 1.00 59.69 105 GLY A C 1
ATOM 792 O O . GLY A 1 105 ? 21.790 14.190 -17.519 1.00 59.69 105 GLY A O 1
ATOM 793 N N . GLY A 1 106 ? 20.971 14.947 -19.442 1.00 54.31 106 GLY A N 1
ATOM 794 C CA . GLY A 1 106 ? 22.355 15.092 -19.950 1.00 54.31 106 GLY A CA 1
ATOM 795 C C . GLY A 1 106 ? 22.612 15.654 -21.346 1.00 54.31 106 GLY A C 1
ATOM 796 O O . GLY A 1 106 ? 23.753 15.999 -21.643 1.00 54.31 106 GLY A O 1
ATOM 797 N N . SER A 1 107 ? 21.602 15.815 -22.205 1.00 53.56 107 SER A N 1
ATOM 798 C CA . SER A 1 107 ? 21.832 16.320 -23.572 1.00 53.56 107 SER A CA 1
ATOM 799 C C . SER A 1 107 ? 22.207 17.807 -23.638 1.00 53.56 107 SER A C 1
ATOM 801 O O . SER A 1 107 ? 22.661 18.268 -24.686 1.00 53.56 107 SER A O 1
ATOM 803 N N . GLN A 1 108 ? 22.025 18.557 -22.544 1.00 53.53 108 GLN A N 1
ATOM 804 C CA . GLN A 1 108 ? 22.427 19.964 -22.437 1.00 53.53 108 GLN A CA 1
ATOM 805 C C . GLN A 1 108 ? 23.731 20.166 -21.655 1.00 53.53 108 GLN A C 1
ATOM 807 O O . GLN A 1 108 ? 24.493 21.059 -22.006 1.00 53.53 108 GLN A O 1
ATOM 812 N N . LEU A 1 109 ? 24.050 19.291 -20.693 1.00 53.97 109 LEU A N 1
ATOM 813 C CA . LE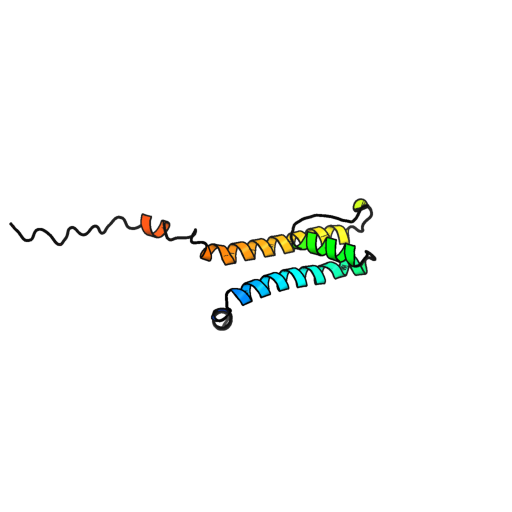U A 1 109 ? 25.347 19.300 -20.003 1.00 53.97 109 LEU A CA 1
ATOM 814 C C . LEU A 1 109 ? 26.493 18.967 -20.976 1.00 53.97 109 LEU A C 1
ATOM 816 O O . LEU A 1 109 ? 27.477 19.693 -21.035 1.00 53.97 109 LEU A O 1
ATOM 820 N N . PHE A 1 110 ? 26.312 17.970 -21.853 1.00 51.62 110 PHE A N 1
ATOM 821 C CA . PHE A 1 110 ? 27.307 17.622 -22.883 1.00 51.62 110 PHE A CA 1
ATOM 822 C C . PHE A 1 110 ? 27.482 18.682 -23.986 1.00 51.62 110 PHE A C 1
ATOM 824 O O . PHE A 1 110 ? 28.456 18.636 -24.732 1.00 51.62 110 PHE A O 1
ATOM 831 N N . LYS A 1 111 ? 26.539 19.626 -24.118 1.00 51.38 111 LYS A N 1
ATOM 832 C CA . LYS A 1 111 ? 26.629 20.739 -25.079 1.00 51.38 111 LYS A CA 1
ATOM 833 C C . LYS A 1 111 ? 27.307 21.979 -24.496 1.00 51.38 111 LYS A C 1
ATOM 835 O O . LYS A 1 111 ? 27.661 22.867 -25.261 1.00 51.38 111 LYS A O 1
ATOM 840 N N . MET A 1 112 ? 27.488 22.046 -23.177 1.00 53.62 112 MET A N 1
ATOM 841 C CA . MET A 1 112 ? 28.159 23.168 -22.512 1.00 53.62 112 MET A CA 1
ATOM 842 C C . MET A 1 112 ? 29.667 22.936 -22.349 1.00 53.62 112 MET A C 1
ATOM 844 O O . MET A 1 112 ? 30.409 23.912 -22.341 1.00 53.62 112 MET A O 1
ATOM 848 N N . ASP A 1 113 ? 30.127 21.679 -22.333 1.00 49.47 113 ASP A N 1
ATOM 849 C CA . ASP A 1 113 ? 31.556 21.326 -22.228 1.00 49.47 113 ASP A CA 1
ATOM 850 C C . ASP A 1 113 ? 32.294 21.227 -23.580 1.00 49.47 113 ASP A C 1
ATOM 852 O O . ASP A 1 113 ? 33.464 20.850 -23.625 1.00 49.47 113 ASP A O 1
ATOM 856 N N . ALA A 1 114 ? 31.649 21.584 -24.698 1.00 57.31 114 ALA A N 1
ATOM 857 C CA . ALA A 1 114 ? 32.316 21.653 -26.001 1.00 57.31 114 ALA A CA 1
ATOM 858 C C . ALA A 1 114 ? 31.890 22.851 -26.878 1.00 57.31 114 ALA A C 1
ATOM 860 O O . ALA A 1 114 ? 31.324 22.648 -27.953 1.00 57.31 114 ALA A O 1
ATOM 861 N N . PRO A 1 115 ? 32.212 24.104 -26.507 1.00 45.62 115 PRO A N 1
ATOM 862 C CA . PRO A 1 115 ? 32.385 25.186 -27.462 1.00 45.62 115 PRO A CA 1
ATOM 863 C C . PRO A 1 115 ? 33.887 25.328 -27.741 1.00 45.62 115 PRO A C 1
ATOM 865 O O . PRO A 1 115 ? 34.592 26.117 -27.117 1.00 45.62 115 PRO A O 1
ATOM 868 N N . GLY A 1 116 ? 34.404 24.484 -28.629 1.00 51.22 116 GLY A N 1
ATOM 869 C CA . GLY A 1 116 ? 35.832 24.454 -28.925 1.00 51.22 116 GLY A CA 1
ATOM 870 C C . GLY A 1 116 ? 36.187 23.550 -30.090 1.00 51.22 116 GLY A C 1
ATOM 871 O O . GLY A 1 116 ? 37.134 22.791 -29.975 1.00 51.22 116 GLY A O 1
ATOM 872 N N . PHE A 1 117 ? 35.411 23.574 -31.174 1.00 52.03 117 PHE A N 1
ATOM 873 C CA . PHE A 1 117 ? 35.859 23.102 -32.488 1.00 52.03 117 PHE A CA 1
ATOM 874 C C . PHE A 1 117 ? 34.970 23.719 -33.577 1.00 52.03 117 PHE A C 1
ATOM 876 O O . PHE A 1 117 ? 34.372 23.023 -34.395 1.00 52.03 117 PHE A O 1
ATOM 883 N N . ASP A 1 118 ? 34.873 25.051 -33.581 1.00 46.00 118 ASP A N 1
ATOM 884 C CA . ASP A 1 118 ? 34.452 25.736 -34.796 1.00 46.00 118 ASP A CA 1
ATOM 885 C C . ASP A 1 118 ? 35.601 25.605 -35.794 1.00 46.00 118 ASP A C 1
ATOM 887 O O . ASP A 1 118 ? 36.722 26.073 -35.607 1.00 46.00 118 ASP A O 1
ATOM 891 N N . SER A 1 119 ? 35.307 24.856 -36.837 1.00 53.06 119 SER A N 1
ATOM 892 C CA . SER A 1 119 ? 36.091 24.654 -38.036 1.00 53.06 119 SER A CA 1
ATOM 893 C C . SER A 1 119 ? 36.547 25.978 -38.672 1.00 53.06 119 SER A C 1
ATOM 895 O O . SER A 1 119 ? 35.851 26.516 -39.529 1.00 53.06 119 SER A O 1
ATOM 897 N N . SER A 1 120 ? 37.743 26.458 -38.319 1.00 46.25 120 SER A N 1
ATOM 898 C CA . SER A 1 120 ? 38.474 27.506 -39.055 1.00 46.25 120 SER A CA 1
ATOM 899 C C . SER A 1 120 ? 39.908 27.085 -39.423 1.00 46.25 120 SER A C 1
ATOM 901 O O . SER A 1 120 ? 40.823 27.897 -39.406 1.00 46.25 120 SER A O 1
ATOM 903 N N . GLU A 1 121 ? 40.109 25.803 -39.748 1.00 54.53 121 GLU A N 1
ATOM 904 C CA . GLU A 1 121 ? 41.393 25.234 -40.222 1.00 54.53 121 GLU A CA 1
ATOM 905 C C . GLU A 1 121 ? 41.354 24.902 -41.740 1.00 54.53 121 GLU A C 1
ATOM 907 O O . GLU A 1 121 ? 42.274 24.292 -42.271 1.00 54.53 121 GLU A O 1
ATOM 912 N N . LYS A 1 122 ? 40.294 25.247 -42.498 1.00 50.16 122 LYS A N 1
ATOM 913 C CA . LYS A 1 122 ? 40.182 24.829 -43.925 1.00 50.16 122 LYS A CA 1
ATOM 914 C C . LYS A 1 122 ? 39.728 25.858 -44.970 1.00 50.16 122 LYS A C 1
ATOM 916 O O . LYS A 1 122 ? 39.463 25.482 -46.107 1.00 50.16 122 LYS A O 1
ATOM 921 N N . ALA A 1 123 ? 39.735 27.139 -44.651 1.00 53.31 123 ALA A N 1
ATOM 922 C CA . ALA A 1 123 ? 39.770 28.218 -45.639 1.00 53.31 123 ALA A CA 1
ATOM 923 C C . ALA A 1 123 ? 40.680 29.262 -44.993 1.00 53.31 123 ALA A C 1
ATOM 925 O O . ALA A 1 123 ? 40.349 29.737 -43.921 1.00 53.31 123 ALA A O 1
ATOM 926 N N . ASP A 1 124 ? 41.947 29.401 -45.377 1.00 49.38 124 ASP A N 1
ATOM 927 C CA . ASP A 1 124 ? 42.330 30.232 -46.513 1.00 49.38 124 ASP A CA 1
ATOM 928 C C . ASP A 1 124 ? 43.667 29.753 -47.105 1.00 49.38 124 ASP A C 1
ATOM 930 O O . ASP A 1 124 ? 44.739 30.296 -46.856 1.00 49.38 124 ASP A O 1
ATOM 934 N N . ALA A 1 125 ? 43.593 28.717 -47.939 1.00 51.97 125 ALA A N 1
ATOM 935 C CA . ALA A 1 125 ? 44.616 28.396 -48.930 1.00 51.97 125 ALA A CA 1
ATOM 936 C C . ALA A 1 125 ? 44.386 29.239 -50.200 1.00 51.97 125 ALA A C 1
ATOM 938 O O . ALA A 1 125 ? 44.197 28.680 -51.273 1.00 51.97 125 ALA A O 1
ATOM 939 N N . HIS A 1 126 ? 44.331 30.569 -50.066 1.00 49.47 126 HIS A N 1
ATOM 940 C CA . HIS A 1 126 ? 44.334 31.531 -51.176 1.00 49.47 126 HIS A CA 1
ATOM 941 C C . HIS A 1 126 ? 44.847 32.909 -50.705 1.00 49.47 126 HIS A C 1
ATOM 943 O O . HIS A 1 126 ? 44.099 33.885 -50.672 1.00 49.47 126 HIS A O 1
ATOM 949 N N . HIS A 1 127 ? 46.136 32.983 -50.360 1.00 40.56 127 HIS A N 1
ATOM 950 C CA . HIS A 1 127 ? 47.010 34.114 -50.697 1.00 40.56 127 HIS A CA 1
ATOM 951 C C . HIS A 1 127 ? 48.477 33.679 -50.665 1.00 40.56 127 HIS A C 1
ATOM 953 O O . HIS A 1 127 ? 48.823 32.871 -49.774 1.00 40.56 127 HIS A O 1
#

Radius of gyration: 25.44 Å; chains: 1; bounding box: 62×48×71 Å

Foldseek 3Di:
DVVVVVVVVVVVVVPDDPVNVVVCVVVVLQVQLQVLLVVVVVVVHDSVQSSVLSSCLLCLVPDHPDPCPVPDDVVVVVSSPVSNVNNVVVVVVVCVVCVVVVVPPPPVVVVVVDPDDDPPPPPDPDD

Secondary structure (DSSP, 8-state):
-HHHHHHHHHHHHTT--HHHHHHHHHHHHHHHHHHHTHHHHHTT--HHHHHHHHHHHHTT------S-GGGS-HHHHHHHHHHHHHHHHHHHHHHHHHGGGGTTTSTTHHHHS-------SSS----